Protein AF-A0A2H6B996-F1 (afdb_monomer)

Sequence (137 aa):
MLSRFDARDPLASLRSVVVDVIATTAFSALNFLFCDGERLYAYRLGIFELYWLARDGQLLLASEPLTEESWHPVQQDVLLIADAEDPSELHAERLVGDIWRDRARIERLELNPALSGEARGAAAAERARALATRSSQ

Foldseek 3Di:
DCPQQDPVCNLVSVLVVLLVCQVPHAEQWDWDWDDPPFKIKTATAHDFWKWWDDDALDIDIDSDDPDPDDIDIDDHQKIWMATNVGRNDIDIDGRHDPVSSVSGNNDPPDDDPPDDDPRRVVVVVVVVVVVVVVVVD

Mean predicted aligned error: 6.73 Å

Solvent-accessible surface area (backbone atoms only — not comparable to full-atom values): 8082 Å² total; per-residue (Å²): 139,66,92,72,64,40,88,92,44,51,65,62,33,51,32,52,52,52,51,53,45,36,76,74,45,74,39,34,53,57,65,52,76,52,68,84,87,58,39,43,35,41,35,31,34,57,76,62,64,39,28,37,40,71,45,95,84,34,63,46,76,36,68,57,79,89,61,96,64,86,60,43,72,60,51,79,47,29,33,36,40,24,38,70,92,46,28,58,58,67,44,74,45,69,57,66,52,67,78,48,61,75,59,40,46,66,41,92,74,74,83,63,91,86,56,54,72,68,62,38,52,53,54,51,54,52,51,52,52,56,49,54,60,63,74,75,112

Structure (mmCIF, N/CA/C/O backbone):
data_AF-A0A2H6B996-F1
#
_entry.id   AF-A0A2H6B996-F1
#
loop_
_atom_site.group_PDB
_atom_site.id
_atom_site.type_symbol
_atom_site.label_atom_id
_atom_site.label_alt_id
_atom_site.label_comp_id
_atom_site.label_asym_id
_atom_site.label_entity_id
_atom_site.label_seq_id
_atom_site.pdbx_PDB_ins_code
_atom_site.Cartn_x
_atom_site.Cartn_y
_atom_site.Cartn_z
_atom_site.occupancy
_atom_site.B_iso_or_equiv
_atom_site.auth_seq_id
_atom_site.auth_comp_id
_atom_site.auth_asym_id
_atom_site.auth_atom_id
_atom_site.pdbx_PDB_model_num
ATOM 1 N N . MET A 1 1 ? -5.651 5.552 -16.130 1.00 50.53 1 MET A N 1
ATOM 2 C CA . MET A 1 1 ? -4.806 4.515 -15.499 1.00 50.53 1 MET A CA 1
ATOM 3 C C . MET A 1 1 ? -5.601 3.500 -14.656 1.00 50.53 1 MET A C 1
ATOM 5 O O . MET A 1 1 ? -4.986 2.602 -14.114 1.00 50.53 1 MET A O 1
ATOM 9 N N . LEU A 1 2 ? -6.946 3.552 -14.618 1.00 55.03 2 LEU A N 1
ATOM 10 C CA . LEU A 1 2 ? -7.814 2.512 -14.018 1.00 55.03 2 LEU A CA 1
ATOM 11 C C . LEU A 1 2 ? -8.599 1.692 -15.061 1.00 55.03 2 LEU A C 1
ATOM 13 O O . LEU A 1 2 ? -9.465 0.902 -14.715 1.00 55.03 2 LEU A O 1
ATOM 17 N N . SER A 1 3 ? -8.308 1.851 -16.355 1.00 61.91 3 SER A N 1
ATOM 18 C CA . SER A 1 3 ? -9.079 1.226 -17.443 1.00 61.91 3 SER A CA 1
ATOM 19 C C . SER A 1 3 ? -8.975 -0.304 -17.508 1.00 61.91 3 SER A C 1
ATOM 21 O O . SER A 1 3 ? -9.647 -0.914 -18.333 1.00 61.91 3 SER A O 1
ATOM 23 N N . ARG A 1 4 ? -8.125 -0.916 -16.675 1.00 68.69 4 ARG A N 1
ATOM 24 C CA . ARG A 1 4 ? -7.931 -2.369 -16.562 1.00 68.69 4 ARG A CA 1
ATOM 25 C C . ARG A 1 4 ? -8.252 -2.917 -15.166 1.00 68.69 4 ARG A C 1
ATOM 27 O O . ARG A 1 4 ? -7.912 -4.058 -14.888 1.00 68.69 4 ARG A O 1
ATOM 34 N N . PHE A 1 5 ? -8.843 -2.110 -14.285 1.00 79.06 5 PHE A N 1
ATOM 35 C CA . PHE A 1 5 ? -9.233 -2.570 -12.956 1.00 79.06 5 PHE A CA 1
ATOM 36 C C . PHE A 1 5 ? -10.519 -3.400 -13.053 1.00 79.06 5 PHE A C 1
ATOM 38 O O . PHE A 1 5 ? -11.554 -2.878 -13.468 1.00 79.06 5 PHE A O 1
ATOM 45 N N . ASP A 1 6 ? -10.450 -4.682 -12.695 1.00 84.94 6 ASP A N 1
ATOM 46 C CA . ASP A 1 6 ? -11.625 -5.532 -12.505 1.00 84.94 6 ASP A CA 1
ATOM 47 C C . ASP A 1 6 ? -11.991 -5.538 -11.019 1.00 84.94 6 ASP A C 1
ATOM 49 O O . ASP A 1 6 ? -11.275 -6.108 -10.200 1.00 84.94 6 ASP A O 1
ATOM 53 N N . ALA A 1 7 ? -13.125 -4.926 -10.674 1.00 81.62 7 ALA A N 1
ATOM 54 C CA . ALA A 1 7 ? -13.625 -4.894 -9.299 1.00 81.62 7 ALA A CA 1
ATOM 55 C C . ALA A 1 7 ? -13.945 -6.295 -8.742 1.00 81.62 7 ALA A C 1
ATOM 57 O O . ALA A 1 7 ? -14.017 -6.471 -7.532 1.00 81.62 7 ALA A O 1
ATOM 58 N N . ARG A 1 8 ? -14.116 -7.306 -9.606 1.00 86.12 8 ARG A N 1
ATOM 59 C CA . ARG A 1 8 ? -14.334 -8.701 -9.188 1.00 86.12 8 ARG A CA 1
ATOM 60 C C . ARG A 1 8 ? -13.031 -9.422 -8.843 1.00 86.12 8 ARG A C 1
ATOM 62 O O . ARG A 1 8 ? -13.081 -10.465 -8.201 1.00 86.12 8 ARG A O 1
ATOM 69 N N . ASP A 1 9 ? -11.890 -8.889 -9.281 1.00 89.88 9 ASP A N 1
ATOM 70 C CA . ASP A 1 9 ? -10.554 -9.385 -8.941 1.00 89.88 9 ASP A CA 1
ATOM 71 C C . ASP A 1 9 ? -9.564 -8.209 -8.784 1.00 89.88 9 ASP A C 1
ATOM 73 O O . ASP A 1 9 ? -8.687 -7.963 -9.633 1.00 89.88 9 ASP A O 1
ATOM 77 N N . PRO A 1 10 ? -9.722 -7.428 -7.699 1.00 89.19 10 PRO A N 1
ATOM 78 C CA . PRO A 1 10 ? -8.896 -6.252 -7.460 1.00 89.19 10 PRO A CA 1
ATOM 79 C C . PRO A 1 10 ? -7.429 -6.638 -7.243 1.00 89.19 10 PRO A C 1
ATOM 81 O O . PRO A 1 10 ? -6.534 -5.933 -7.710 1.00 89.19 10 PRO A O 1
ATOM 84 N N . LEU A 1 11 ? -7.161 -7.786 -6.612 1.00 91.56 11 LEU A N 1
ATOM 85 C CA . LEU A 1 11 ? -5.809 -8.281 -6.346 1.00 91.56 11 LEU A CA 1
ATOM 86 C C . LEU A 1 11 ? -5.057 -8.580 -7.642 1.00 91.56 11 LEU A C 1
ATOM 88 O O . LEU A 1 11 ? -3.921 -8.129 -7.801 1.00 91.56 11 LEU A O 1
ATOM 92 N N . ALA A 1 12 ? -5.658 -9.320 -8.582 1.00 92.75 12 ALA A N 1
ATOM 93 C CA . ALA A 1 12 ? -5.001 -9.607 -9.855 1.00 92.75 12 ALA A CA 1
ATOM 94 C C . ALA A 1 12 ? -4.769 -8.329 -10.668 1.00 92.75 12 ALA A C 1
ATOM 96 O O . ALA A 1 12 ? -3.697 -8.158 -11.257 1.00 92.75 12 ALA A O 1
ATOM 97 N N . SER A 1 13 ? -5.735 -7.407 -10.643 1.00 92.62 13 SER A N 1
ATOM 98 C CA . SER A 1 13 ? -5.630 -6.106 -11.307 1.00 92.62 13 SER A CA 1
ATOM 99 C C . SER A 1 13 ? -4.462 -5.283 -10.755 1.00 92.62 13 SER A C 1
ATOM 101 O O . SER A 1 13 ? -3.605 -4.826 -11.516 1.00 92.62 13 SER A O 1
ATOM 103 N N . LEU A 1 14 ? -4.382 -5.140 -9.428 1.00 93.19 14 LEU A N 1
ATOM 104 C CA . LEU A 1 14 ? -3.289 -4.442 -8.752 1.00 93.19 14 LEU A CA 1
ATOM 105 C C . LEU A 1 14 ? -1.944 -5.116 -9.020 1.00 93.19 14 LEU A C 1
ATOM 107 O O . LEU A 1 14 ? -0.985 -4.443 -9.397 1.00 93.19 14 LEU A O 1
ATOM 111 N N . ARG A 1 15 ? -1.876 -6.444 -8.880 1.00 95.75 15 ARG A N 1
ATOM 112 C CA . ARG A 1 15 ? -0.661 -7.226 -9.131 1.00 95.75 15 ARG A CA 1
ATOM 113 C C . ARG A 1 15 ? -0.138 -6.988 -10.541 1.00 95.75 15 ARG A C 1
ATOM 115 O O . ARG A 1 15 ? 1.049 -6.717 -10.697 1.00 95.75 15 ARG A O 1
ATOM 122 N N . SER A 1 16 ? -1.006 -7.047 -11.551 1.00 94.75 16 SER A N 1
ATOM 123 C CA . SER A 1 16 ? -0.618 -6.809 -12.944 1.00 94.75 16 SER A CA 1
ATOM 124 C C . SER A 1 16 ? -0.015 -5.418 -13.131 1.00 94.75 16 SER A C 1
ATOM 126 O O . SER A 1 16 ? 1.040 -5.291 -13.744 1.00 94.75 16 SER A O 1
ATOM 128 N N . VAL A 1 17 ? -0.650 -4.379 -12.582 1.00 93.69 17 VAL A N 1
ATOM 129 C CA . VAL A 1 17 ? -0.164 -2.997 -12.719 1.00 93.69 17 VAL A CA 1
ATOM 130 C C . VAL A 1 17 ? 1.169 -2.801 -11.998 1.00 93.69 17 VAL A C 1
ATOM 132 O O . VAL A 1 17 ? 2.077 -2.181 -12.549 1.00 93.69 17 VAL A O 1
ATOM 135 N N . VAL A 1 18 ? 1.322 -3.340 -10.787 1.00 95.38 18 VAL A N 1
ATOM 136 C CA . VAL A 1 18 ? 2.575 -3.229 -10.026 1.00 95.38 18 VAL A CA 1
ATOM 137 C C . VAL A 1 18 ? 3.712 -3.967 -10.733 1.00 95.38 18 VAL A C 1
ATOM 139 O O . VAL A 1 18 ? 4.812 -3.426 -10.842 1.00 95.38 18 VAL A O 1
ATOM 142 N N . VAL A 1 19 ? 3.449 -5.159 -11.274 1.00 97.06 19 VAL A N 1
ATOM 143 C CA . VAL A 1 19 ? 4.418 -5.908 -12.087 1.00 97.06 19 VAL A CA 1
ATOM 144 C C . VAL A 1 19 ? 4.843 -5.110 -13.324 1.00 97.06 19 VAL A C 1
ATOM 146 O O . VAL A 1 19 ? 6.041 -5.007 -13.590 1.00 97.06 19 VAL A O 1
ATOM 149 N N . ASP A 1 20 ? 3.900 -4.492 -14.039 1.00 95.56 20 ASP A N 1
ATOM 150 C CA . ASP A 1 20 ? 4.204 -3.653 -15.204 1.00 95.56 20 ASP A CA 1
ATOM 151 C C . ASP A 1 20 ? 5.082 -2.448 -14.823 1.00 95.56 20 ASP A C 1
ATOM 153 O O . ASP A 1 20 ? 6.051 -2.130 -15.520 1.00 95.56 20 ASP A O 1
ATOM 157 N N . VAL A 1 21 ? 4.799 -1.794 -13.690 1.00 94.81 21 VAL A N 1
ATOM 158 C CA . VAL A 1 21 ? 5.624 -0.685 -13.179 1.00 94.81 21 VAL A CA 1
ATOM 159 C C . VAL A 1 21 ? 7.039 -1.166 -12.845 1.00 94.81 21 VAL A C 1
ATOM 161 O O . VAL A 1 21 ? 8.006 -0.550 -13.298 1.00 94.81 21 VAL A O 1
ATOM 164 N N . ILE A 1 22 ? 7.171 -2.286 -12.125 1.00 96.62 22 ILE A N 1
ATOM 165 C CA . ILE A 1 22 ? 8.463 -2.905 -11.781 1.00 96.62 22 ILE A CA 1
ATOM 166 C C . ILE A 1 22 ? 9.276 -3.229 -13.037 1.00 96.62 22 ILE A C 1
ATOM 168 O O . ILE A 1 22 ? 10.470 -2.931 -13.100 1.00 96.62 22 ILE A O 1
ATOM 172 N N . ALA A 1 23 ? 8.639 -3.822 -14.047 1.00 96.00 23 ALA A N 1
ATOM 173 C CA . ALA A 1 23 ? 9.307 -4.250 -15.270 1.00 96.00 23 ALA A CA 1
ATOM 174 C C . ALA A 1 23 ? 9.814 -3.073 -16.119 1.00 96.00 23 ALA A C 1
ATOM 176 O O . ALA A 1 23 ? 10.816 -3.200 -16.824 1.00 96.00 23 ALA A O 1
ATOM 177 N N . THR A 1 24 ? 9.131 -1.930 -16.070 1.00 94.62 24 THR A N 1
ATOM 178 C CA . THR A 1 24 ? 9.359 -0.829 -17.016 1.00 94.62 24 THR A CA 1
ATOM 179 C C . THR A 1 24 ? 10.118 0.346 -16.418 1.00 94.62 24 THR A C 1
ATOM 181 O O . THR A 1 24 ? 10.877 1.007 -17.129 1.00 94.62 24 THR A O 1
ATOM 184 N N . THR A 1 25 ? 9.996 0.595 -15.113 1.00 91.12 25 THR A N 1
ATOM 185 C CA . THR A 1 25 ? 10.345 1.896 -14.525 1.00 91.12 25 THR A CA 1
ATOM 186 C C . THR A 1 25 ? 11.206 1.739 -13.269 1.00 91.12 25 THR A C 1
ATOM 188 O O . THR A 1 25 ? 11.011 0.817 -12.486 1.00 91.12 25 THR A O 1
ATOM 191 N N . ALA A 1 26 ? 12.207 2.605 -13.093 1.00 92.62 26 ALA A N 1
ATOM 192 C CA . ALA A 1 26 ? 12.900 2.759 -11.811 1.00 92.62 26 ALA A CA 1
ATOM 193 C C . ALA A 1 26 ? 12.133 3.762 -10.941 1.00 92.62 26 ALA A C 1
ATOM 195 O O . ALA A 1 26 ? 11.615 4.756 -11.457 1.00 92.62 26 ALA A O 1
ATOM 196 N N . PHE A 1 27 ? 12.052 3.522 -9.636 1.00 91.75 27 PHE A N 1
ATOM 197 C CA . PHE A 1 27 ? 11.275 4.355 -8.714 1.00 91.75 27 PHE A CA 1
ATOM 198 C C . PHE A 1 27 ? 11.920 4.414 -7.330 1.00 91.75 27 PHE A C 1
ATOM 200 O O . PHE A 1 27 ? 12.657 3.518 -6.945 1.00 91.75 27 PHE A O 1
ATOM 207 N N . SER A 1 28 ? 11.634 5.460 -6.553 1.00 91.25 28 SER A N 1
ATOM 208 C CA . SER A 1 28 ? 12.061 5.528 -5.147 1.00 91.25 28 SER A CA 1
ATOM 209 C C . SER A 1 28 ? 11.144 4.740 -4.228 1.00 91.25 28 SER A C 1
ATOM 211 O O . SER A 1 28 ? 11.614 4.043 -3.331 1.00 91.25 28 SER A O 1
ATOM 213 N N . ALA A 1 29 ? 9.841 4.828 -4.468 1.00 92.56 29 ALA A N 1
ATOM 214 C CA . ALA A 1 29 ? 8.838 3.987 -3.848 1.00 92.56 29 ALA A CA 1
ATOM 215 C C . ALA A 1 29 ? 7.603 3.891 -4.746 1.00 92.56 29 ALA A C 1
ATOM 217 O O . ALA A 1 29 ? 7.349 4.762 -5.579 1.00 92.56 29 ALA A O 1
ATOM 218 N N . LEU A 1 30 ? 6.832 2.840 -4.520 1.00 94.44 30 LEU A N 1
ATOM 219 C CA . LEU A 1 30 ? 5.512 2.596 -5.054 1.00 94.44 30 LEU A CA 1
ATOM 220 C C . LEU A 1 30 ? 4.600 2.286 -3.865 1.00 94.44 30 LEU A C 1
ATOM 222 O O . LEU A 1 30 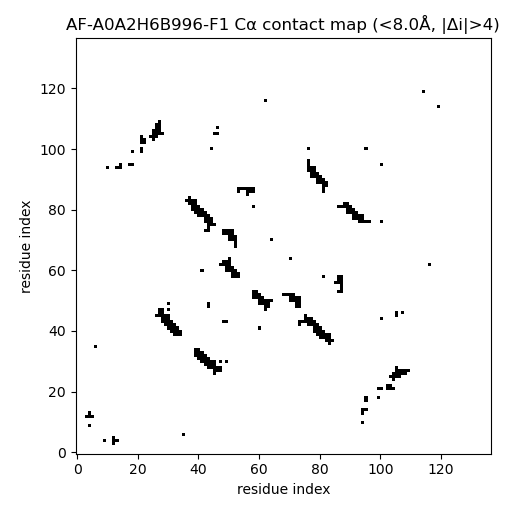? 4.330 1.130 -3.548 1.00 94.44 30 LEU A O 1
ATOM 226 N N . ASN A 1 31 ? 4.169 3.354 -3.196 1.00 94.25 31 ASN A N 1
ATOM 227 C CA . ASN A 1 31 ? 3.179 3.289 -2.131 1.00 94.25 31 ASN A CA 1
ATOM 228 C C . ASN A 1 31 ? 1.869 3.849 -2.680 1.00 94.25 31 ASN A C 1
ATOM 230 O O . ASN A 1 31 ? 1.867 4.918 -3.295 1.00 94.25 31 ASN A O 1
ATOM 234 N N . PHE A 1 32 ? 0.762 3.149 -2.465 1.00 93.06 32 PHE A N 1
ATOM 235 C CA . PHE A 1 32 ? -0.554 3.640 -2.856 1.00 93.06 32 PHE A CA 1
ATOM 236 C C . PHE A 1 32 ? -1.595 3.290 -1.805 1.00 93.06 32 PHE A C 1
ATOM 238 O O . PHE A 1 32 ? -1.491 2.267 -1.130 1.00 93.06 32 PHE A O 1
ATOM 245 N N . LEU A 1 33 ? -2.593 4.162 -1.698 1.00 93.12 33 LEU A N 1
ATOM 246 C CA . LEU A 1 33 ? -3.827 3.921 -0.973 1.00 93.12 33 LEU A CA 1
ATOM 247 C C . LEU A 1 33 ? -4.962 4.066 -1.980 1.00 93.12 33 LEU A C 1
ATOM 249 O O . LEU A 1 33 ? -4.993 5.039 -2.739 1.00 93.12 33 LEU A O 1
ATOM 253 N N . PHE A 1 34 ? -5.875 3.107 -2.005 1.00 87.62 34 PHE A N 1
ATOM 254 C CA . PHE A 1 34 ? -7.066 3.190 -2.838 1.00 87.62 34 PHE A CA 1
ATOM 255 C C . PHE A 1 34 ? -8.247 2.558 -2.104 1.00 87.62 34 PHE A C 1
ATOM 257 O O . PHE A 1 34 ? -8.065 1.635 -1.318 1.00 87.62 34 PHE A O 1
ATOM 264 N N . CYS A 1 35 ? -9.448 3.073 -2.344 1.00 89.06 35 CYS A N 1
ATOM 265 C CA . CYS A 1 35 ? -10.690 2.523 -1.819 1.00 89.06 35 CYS A CA 1
ATOM 266 C C . CYS A 1 35 ? -11.650 2.291 -2.990 1.00 89.06 35 CYS A C 1
ATOM 268 O O . CYS A 1 35 ? -11.768 3.167 -3.853 1.00 89.06 35 CYS A O 1
ATOM 270 N N . ASP A 1 36 ? -12.295 1.125 -3.044 1.00 87.25 36 ASP A N 1
ATOM 271 C CA . ASP A 1 36 ? -13.334 0.803 -4.041 1.00 87.25 36 ASP A CA 1
ATOM 272 C C . ASP A 1 36 ? -14.757 1.143 -3.561 1.00 87.25 36 ASP A C 1
ATOM 274 O O . ASP A 1 36 ? -15.709 1.016 -4.328 1.00 87.25 36 ASP A O 1
ATOM 278 N N . GLY A 1 37 ? -14.894 1.634 -2.327 1.00 86.94 37 GLY A N 1
ATOM 279 C CA . GLY A 1 37 ? -16.171 1.925 -1.672 1.00 86.94 37 GLY A CA 1
ATOM 280 C C . GLY A 1 37 ? -16.605 0.853 -0.672 1.00 86.94 37 GLY A C 1
ATOM 281 O O . GLY A 1 37 ? -17.436 1.153 0.179 1.00 86.94 37 GLY A O 1
ATOM 282 N N . GLU A 1 38 ? -16.010 -0.340 -0.724 1.00 88.69 38 GLU A N 1
ATOM 283 C CA . GLU A 1 38 ? -16.251 -1.440 0.222 1.00 88.69 38 GLU A CA 1
ATOM 284 C C . GLU A 1 38 ? -14.994 -1.755 1.040 1.00 88.69 38 GLU A C 1
ATOM 286 O O . GLU A 1 38 ? -15.072 -2.087 2.220 1.00 88.69 38 GLU A O 1
ATOM 291 N N . ARG A 1 39 ? -13.815 -1.621 0.428 1.00 91.94 39 ARG A N 1
ATOM 292 C CA . ARG A 1 39 ? -12.527 -1.966 1.021 1.00 91.94 39 ARG A CA 1
ATOM 293 C C . ARG A 1 39 ? -11.496 -0.878 0.808 1.00 91.94 39 ARG A C 1
ATOM 295 O O . ARG A 1 39 ? -11.421 -0.249 -0.250 1.00 91.94 39 ARG A O 1
ATOM 302 N N . LEU A 1 40 ? -10.644 -0.710 1.813 1.00 93.31 40 LEU A N 1
ATOM 303 C CA . LEU A 1 40 ? -9.438 0.099 1.739 1.00 93.31 40 LEU A CA 1
ATOM 304 C C . LEU A 1 40 ? -8.234 -0.801 1.466 1.00 93.31 40 LEU A C 1
ATOM 306 O O . LEU A 1 40 ? -8.014 -1.790 2.158 1.00 93.31 40 LEU A O 1
ATOM 310 N N . TYR A 1 41 ? -7.422 -0.412 0.492 1.00 94.50 41 TYR A N 1
ATOM 311 C CA . TYR A 1 41 ? -6.214 -1.114 0.091 1.00 94.50 41 TYR A CA 1
ATOM 312 C C . TYR A 1 41 ? -5.015 -0.199 0.276 1.00 94.50 41 TYR A C 1
ATOM 314 O O . TYR A 1 41 ? -5.031 0.948 -0.183 1.00 94.50 41 TYR A O 1
ATOM 322 N N . ALA A 1 42 ? -3.957 -0.708 0.897 1.00 96.75 42 ALA A N 1
ATOM 323 C CA . ALA A 1 42 ? -2.730 0.046 1.100 1.00 96.75 42 ALA A CA 1
ATOM 324 C C . ALA A 1 42 ? -1.505 -0.823 0.829 1.00 96.75 42 ALA A C 1
ATOM 326 O O . ALA A 1 42 ? -1.323 -1.866 1.448 1.00 96.75 42 ALA A O 1
ATOM 327 N N . TYR A 1 43 ? -0.659 -0.397 -0.104 1.00 97.69 43 TYR A N 1
ATOM 328 C CA . TYR A 1 43 ? 0.522 -1.151 -0.516 1.00 97.69 43 TYR A CA 1
ATOM 329 C C . TYR A 1 43 ? 1.795 -0.369 -0.252 1.00 97.69 43 TYR A C 1
ATOM 331 O O . TYR A 1 43 ? 1.827 0.854 -0.430 1.00 97.69 43 TYR A O 1
ATOM 339 N N . ARG A 1 44 ? 2.860 -1.093 0.103 1.00 97.56 44 ARG A N 1
ATOM 340 C CA . ARG A 1 44 ? 4.204 -0.535 0.231 1.00 97.56 44 ARG A CA 1
ATOM 341 C C . ARG A 1 44 ? 5.234 -1.330 -0.565 1.00 97.56 44 ARG A C 1
ATOM 343 O O . ARG A 1 44 ? 5.408 -2.532 -0.362 1.00 97.56 44 ARG A O 1
ATOM 350 N N . LEU A 1 45 ? 6.020 -0.611 -1.366 1.00 97.56 45 LEU A N 1
ATOM 351 C CA . LEU A 1 45 ? 7.260 -1.109 -1.957 1.00 97.56 45 LEU A CA 1
ATOM 352 C C . LEU A 1 45 ? 8.258 0.039 -2.157 1.00 97.56 45 LEU A C 1
ATOM 354 O O . LEU A 1 45 ? 7.974 0.992 -2.871 1.00 97.56 45 LEU A O 1
ATOM 358 N N . GLY A 1 46 ? 9.454 -0.058 -1.584 1.00 95.19 46 GLY A N 1
ATOM 359 C CA . GLY A 1 46 ? 10.540 0.909 -1.772 1.00 95.19 46 GLY A CA 1
ATOM 360 C C . GLY A 1 46 ? 10.912 1.719 -0.531 1.00 95.19 46 GLY A C 1
ATOM 361 O O . GLY A 1 46 ? 10.662 1.312 0.601 1.00 95.19 46 GLY A O 1
ATOM 362 N N . ILE A 1 47 ? 11.594 2.845 -0.750 1.00 92.69 47 ILE A N 1
ATOM 363 C CA . ILE A 1 47 ? 12.361 3.569 0.279 1.00 92.69 47 ILE A CA 1
ATOM 364 C C . ILE A 1 47 ? 11.457 4.292 1.284 1.00 92.69 47 ILE A C 1
ATOM 366 O O . ILE A 1 47 ? 11.862 4.491 2.426 1.00 92.69 47 ILE A O 1
ATOM 370 N N . PHE A 1 48 ? 10.250 4.701 0.882 1.00 91.06 48 PHE A N 1
ATOM 371 C CA . PHE A 1 48 ? 9.341 5.407 1.783 1.00 91.06 48 PHE A CA 1
ATOM 372 C C . PHE A 1 48 ? 8.536 4.441 2.642 1.00 91.06 48 PHE A C 1
ATOM 374 O O . PHE A 1 48 ? 8.052 3.399 2.186 1.00 91.06 48 PHE A O 1
ATOM 381 N N . GLU A 1 49 ? 8.403 4.817 3.906 1.00 94.12 49 GLU A N 1
ATOM 382 C CA . GLU A 1 49 ? 7.620 4.083 4.882 1.00 94.12 49 GLU A CA 1
ATOM 383 C C . GLU A 1 49 ? 6.119 4.314 4.676 1.00 94.12 49 GLU A C 1
ATOM 385 O O . GLU A 1 49 ? 5.672 5.265 4.025 1.00 94.12 49 GLU A O 1
ATOM 390 N N . LEU A 1 50 ? 5.353 3.378 5.216 1.00 97.00 50 LEU A N 1
ATOM 391 C CA . LEU A 1 50 ? 3.909 3.432 5.347 1.00 97.00 50 LEU A CA 1
ATOM 392 C C . LEU A 1 50 ? 3.592 2.763 6.679 1.00 97.00 50 LEU A C 1
ATOM 394 O O . LEU A 1 50 ? 4.185 1.732 7.000 1.00 97.00 50 LEU A O 1
ATOM 398 N N . TYR A 1 51 ? 2.683 3.346 7.442 1.00 97.00 51 TYR A N 1
ATOM 399 C CA . TYR A 1 51 ? 2.314 2.894 8.772 1.00 97.00 51 TYR A CA 1
ATOM 400 C C . TYR A 1 51 ? 0.809 2.724 8.869 1.00 97.00 51 TYR A C 1
ATOM 402 O O . TYR A 1 51 ? 0.058 3.440 8.203 1.00 97.00 51 TYR A O 1
ATOM 410 N N . TRP A 1 52 ? 0.385 1.813 9.736 1.00 96.25 52 TRP A N 1
ATOM 411 C CA . TRP A 1 52 ? -1.012 1.626 10.087 1.00 96.25 52 TRP A CA 1
ATOM 412 C C . TRP A 1 52 ? -1.216 1.583 11.603 1.00 96.25 52 TRP A C 1
ATOM 414 O O . TRP A 1 52 ? -0.312 1.222 12.358 1.00 96.25 52 TRP A O 1
ATOM 424 N N . LEU A 1 53 ? -2.411 1.965 12.036 1.00 95.19 53 LEU A N 1
ATOM 425 C CA . LEU A 1 53 ? -2.872 1.908 13.419 1.00 95.19 53 LEU A CA 1
ATOM 426 C C . LEU A 1 53 ? -4.363 1.558 13.405 1.00 95.19 53 LEU A C 1
ATOM 428 O O . LEU A 1 53 ? -5.154 2.282 12.800 1.00 95.19 53 LEU A O 1
ATOM 432 N N . ALA A 1 54 ? -4.739 0.465 14.066 1.00 92.19 54 ALA A N 1
ATOM 433 C CA . ALA A 1 54 ? -6.137 0.099 14.268 1.00 92.19 54 ALA A CA 1
ATOM 434 C C . ALA A 1 54 ? -6.628 0.564 15.645 1.00 92.19 54 ALA A C 1
ATOM 436 O O . ALA A 1 54 ? -5.906 0.484 16.640 1.00 92.19 54 ALA A O 1
ATOM 437 N N . ARG A 1 55 ? -7.874 1.031 15.687 1.00 89.50 55 ARG A N 1
ATOM 438 C CA . ARG A 1 55 ? -8.658 1.310 16.895 1.00 89.50 55 ARG A CA 1
ATOM 439 C C . ARG A 1 55 ? -10.038 0.677 16.730 1.00 89.50 55 ARG A C 1
ATOM 441 O O . ARG A 1 55 ? -10.412 0.292 15.622 1.00 89.50 55 ARG A O 1
ATOM 448 N N . ASP A 1 56 ? -10.823 0.650 17.800 1.00 86.19 56 ASP A N 1
ATOM 449 C CA . ASP A 1 56 ? -12.222 0.224 17.724 1.00 86.19 56 ASP A CA 1
ATOM 450 C C . ASP A 1 56 ? -12.975 1.044 16.661 1.00 86.19 56 ASP A C 1
ATOM 452 O O . ASP A 1 56 ? -13.149 2.260 16.788 1.00 86.19 56 ASP A O 1
ATOM 456 N N . GLY A 1 57 ? -13.378 0.370 15.581 1.00 85.88 57 GLY A N 1
ATOM 457 C CA . GLY A 1 57 ? -14.103 0.963 14.457 1.00 85.88 57 GLY A CA 1
ATOM 458 C C . GLY A 1 57 ? -13.299 1.929 13.578 1.00 85.88 57 GLY A C 1
ATOM 459 O O . GLY A 1 57 ? -13.904 2.668 12.803 1.00 85.88 57 GLY A O 1
ATOM 460 N N . GLN A 1 58 ? -11.963 1.976 13.681 1.00 90.75 58 GLN A N 1
ATOM 461 C CA . GLN A 1 58 ? -11.133 2.856 12.849 1.00 90.75 58 GLN A CA 1
ATOM 462 C C . GLN A 1 58 ? -9.838 2.179 12.398 1.00 90.75 58 GLN A C 1
ATOM 464 O O . GLN A 1 58 ? -9.130 1.571 13.196 1.00 90.75 58 GLN A O 1
ATOM 469 N N . LEU A 1 59 ? -9.468 2.412 11.140 1.00 92.50 59 LEU A N 1
ATOM 470 C CA . LEU A 1 59 ? -8.132 2.142 10.622 1.00 92.50 59 LEU A CA 1
ATOM 471 C C . LEU A 1 59 ? -7.507 3.446 10.140 1.00 92.50 59 LEU A C 1
ATOM 473 O O . LEU A 1 59 ? -8.079 4.161 9.317 1.00 92.50 59 LEU A O 1
ATOM 477 N N . LEU A 1 60 ? -6.314 3.742 10.640 1.00 93.62 60 LEU A N 1
ATOM 478 C CA . LEU A 1 60 ? -5.503 4.861 10.190 1.00 93.62 60 LEU A CA 1
ATOM 479 C C . LEU A 1 60 ? -4.325 4.332 9.380 1.00 93.62 60 LEU A C 1
ATOM 481 O O . LEU A 1 60 ? -3.645 3.401 9.802 1.00 93.62 60 LEU A O 1
ATOM 485 N N . LEU A 1 61 ? -4.076 4.955 8.230 1.00 94.12 61 LEU A N 1
ATOM 486 C CA . LEU A 1 61 ? -2.938 4.688 7.356 1.00 94.12 61 LEU A CA 1
ATOM 487 C C . LEU A 1 61 ? -2.251 6.010 7.034 1.00 94.12 61 LEU A C 1
ATOM 489 O O . LEU A 1 61 ? -2.904 6.967 6.618 1.00 94.12 61 LEU A O 1
ATOM 493 N N . ALA A 1 62 ? -0.938 6.069 7.226 1.00 94.25 62 ALA A N 1
ATOM 494 C CA . ALA A 1 62 ? -0.176 7.296 7.035 1.00 94.25 62 ALA A CA 1
ATOM 495 C C . ALA A 1 62 ? 1.270 7.005 6.628 1.00 94.25 62 ALA A C 1
ATOM 497 O O . ALA A 1 62 ? 1.829 5.958 6.945 1.00 94.25 62 ALA A O 1
ATOM 498 N N . SER A 1 63 ? 1.901 7.951 5.933 1.00 92.50 63 SER A N 1
ATOM 499 C CA . SER A 1 63 ? 3.324 7.862 5.578 1.00 92.50 63 SER A CA 1
ATOM 500 C C . SER A 1 63 ? 4.261 7.979 6.785 1.00 92.50 63 SER A C 1
ATOM 502 O O . SER A 1 63 ? 5.428 7.615 6.689 1.00 92.50 63 SER A O 1
ATOM 504 N N . GLU A 1 64 ? 3.759 8.493 7.907 1.00 92.88 64 GLU A N 1
ATOM 505 C CA . GLU A 1 64 ? 4.465 8.633 9.179 1.00 92.88 64 GLU A CA 1
ATOM 506 C C . GLU A 1 64 ? 3.468 8.509 10.346 1.00 92.88 64 GLU A C 1
ATOM 508 O O . GLU A 1 64 ? 2.284 8.798 10.149 1.00 92.88 64 GLU A O 1
ATOM 513 N N . PRO A 1 65 ? 3.901 8.082 11.546 1.00 95.38 65 PRO A N 1
ATOM 514 C CA . PRO A 1 65 ? 3.055 8.094 12.737 1.00 95.38 65 PRO A CA 1
ATOM 515 C C . PRO A 1 65 ? 2.530 9.505 13.033 1.00 95.38 65 PRO A C 1
ATOM 517 O O . PRO A 1 65 ? 3.310 10.449 13.134 1.00 95.38 65 PRO A O 1
ATOM 520 N N . LEU A 1 66 ? 1.209 9.652 13.177 1.00 93.56 66 LEU A N 1
ATOM 521 C CA . LEU A 1 66 ? 0.560 10.956 13.406 1.00 93.56 66 LEU A CA 1
ATOM 522 C C . LEU A 1 66 ? 0.228 11.224 14.880 1.00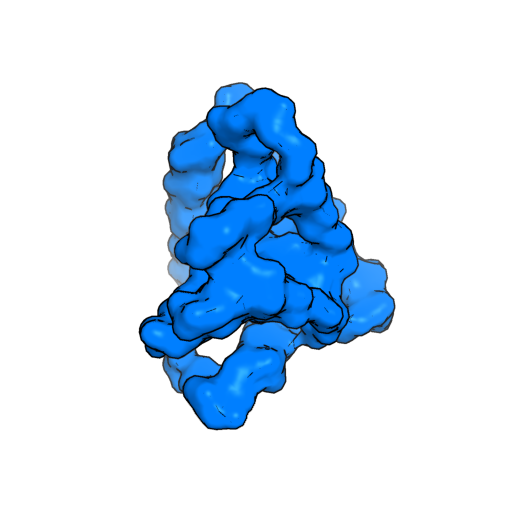 93.56 66 LEU A C 1
ATOM 524 O O . LEU A 1 66 ? -0.212 12.317 15.233 1.00 93.56 66 LEU A O 1
ATOM 528 N N . THR A 1 67 ? 0.382 10.212 15.730 1.00 94.69 67 THR A N 1
ATOM 529 C CA . THR A 1 67 ? 0.063 10.249 17.160 1.00 94.69 67 THR A CA 1
ATOM 530 C C . THR A 1 67 ? 1.131 9.494 17.950 1.00 94.69 67 THR A C 1
ATOM 532 O O . THR A 1 67 ? 1.920 8.748 17.375 1.00 94.69 67 THR A O 1
ATOM 535 N N . GLU A 1 68 ? 1.118 9.646 19.275 1.00 95.12 68 GLU A N 1
ATOM 536 C CA . GLU A 1 68 ? 2.008 8.928 20.206 1.00 95.12 68 GLU A CA 1
ATOM 537 C C . GLU A 1 68 ? 1.625 7.444 20.405 1.00 95.12 68 GLU A C 1
ATOM 539 O O . GLU A 1 68 ? 2.240 6.731 21.197 1.00 95.12 6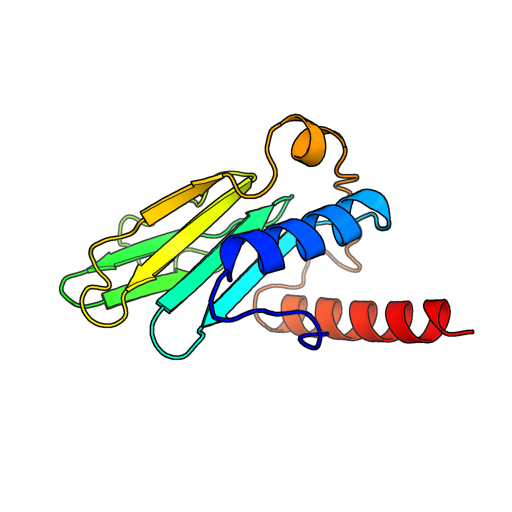8 GLU A O 1
ATOM 544 N N . GLU A 1 69 ? 0.573 6.965 19.734 1.00 96.19 69 GLU A N 1
ATOM 545 C CA . GLU A 1 69 ? 0.166 5.559 19.793 1.00 96.19 69 GLU A CA 1
ATOM 546 C C . GLU A 1 69 ? 1.173 4.646 19.077 1.00 96.19 69 GLU A C 1
ATOM 548 O O . GLU A 1 69 ? 2.049 5.083 18.333 1.00 96.19 69 GLU A O 1
ATOM 553 N N . SER A 1 70 ? 1.049 3.33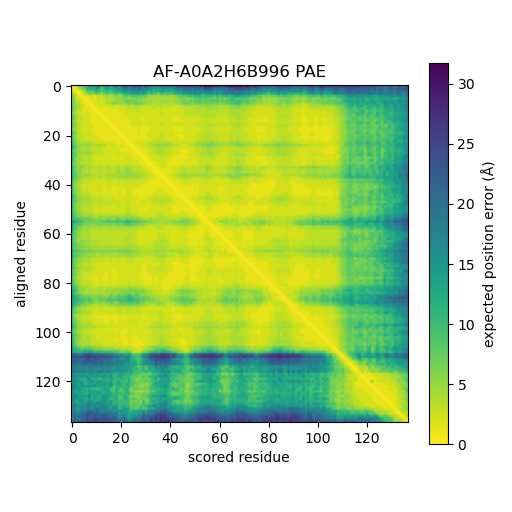6 19.291 1.00 94.38 70 SER A N 1
ATOM 554 C CA . SER A 1 70 ? 1.917 2.356 18.636 1.00 94.38 70 SER A CA 1
ATOM 555 C C . SER A 1 70 ? 1.479 2.113 17.192 1.00 94.38 70 SER A C 1
ATOM 557 O O . SER A 1 70 ? 0.614 1.287 16.928 1.00 94.38 70 SER A O 1
ATOM 559 N N . TRP A 1 71 ? 2.095 2.831 16.256 1.00 97.56 71 TRP A N 1
ATOM 560 C CA . TRP A 1 71 ? 1.925 2.601 14.823 1.00 97.56 71 TRP A CA 1
ATOM 561 C C . TRP A 1 71 ? 2.774 1.418 14.343 1.00 97.56 71 TRP A C 1
ATOM 563 O O . TRP A 1 71 ? 3.932 1.254 14.733 1.00 97.56 71 TRP A O 1
ATOM 573 N N . HIS A 1 72 ? 2.220 0.618 13.438 1.00 96.56 72 HIS A N 1
ATOM 574 C CA . HIS A 1 72 ? 2.882 -0.542 12.857 1.00 96.56 72 HIS A CA 1
ATOM 575 C C . HIS A 1 72 ? 3.399 -0.216 11.450 1.00 96.56 72 HIS A C 1
ATOM 577 O O . HIS A 1 72 ? 2.615 0.215 10.602 1.00 96.56 72 HIS A O 1
ATOM 583 N N . PRO A 1 73 ? 4.692 -0.428 11.150 1.00 97.12 73 PRO A N 1
ATOM 584 C CA . PRO A 1 73 ? 5.191 -0.264 9.792 1.00 97.12 73 PRO A CA 1
ATOM 585 C C . PRO A 1 73 ? 4.624 -1.360 8.881 1.00 97.12 73 PRO A C 1
ATOM 587 O O . PRO A 1 73 ? 4.620 -2.544 9.226 1.00 97.12 73 PRO A O 1
ATOM 590 N N . VAL A 1 74 ? 4.186 -0.975 7.686 1.00 97.25 74 VAL A N 1
ATOM 591 C CA . VAL A 1 74 ? 3.833 -1.907 6.611 1.00 97.25 74 VAL A CA 1
ATOM 592 C C . VAL A 1 74 ? 5.122 -2.503 6.056 1.00 97.25 74 VAL A C 1
ATOM 594 O O . VAL A 1 74 ? 6.095 -1.786 5.824 1.00 97.25 74 VAL A O 1
ATOM 597 N N . GLN A 1 75 ? 5.165 -3.816 5.847 1.00 97.19 75 GLN A N 1
ATOM 598 C CA . GLN A 1 75 ? 6.357 -4.475 5.309 1.00 97.19 75 GLN A CA 1
ATOM 599 C C . GLN A 1 75 ? 6.488 -4.265 3.791 1.00 97.19 75 GLN A C 1
ATOM 601 O O . GLN A 1 75 ? 5.543 -3.877 3.108 1.00 97.19 75 GLN A O 1
ATOM 606 N N . GLN A 1 76 ? 7.685 -4.510 3.254 1.00 97.31 76 GLN A N 1
ATOM 607 C CA . GLN A 1 76 ? 7.931 -4.471 1.810 1.00 97.31 76 GLN A CA 1
ATOM 608 C C . GLN A 1 76 ? 7.090 -5.528 1.088 1.00 97.31 76 GLN A C 1
ATOM 610 O O . GLN A 1 76 ? 7.045 -6.674 1.531 1.00 97.31 76 GLN A O 1
ATOM 615 N N . ASP A 1 77 ? 6.505 -5.162 -0.054 1.00 97.69 77 ASP A N 1
ATOM 616 C CA . ASP A 1 77 ? 5.659 -6.044 -0.866 1.00 97.69 77 ASP A CA 1
ATOM 617 C C . ASP A 1 77 ? 4.396 -6.542 -0.134 1.00 97.69 77 ASP A C 1
ATOM 619 O O . ASP A 1 77 ? 3.836 -7.576 -0.489 1.00 97.69 77 ASP A O 1
ATOM 623 N N . VAL A 1 78 ? 3.912 -5.806 0.870 1.00 98.00 78 VAL A N 1
ATOM 624 C CA . VAL A 1 78 ? 2.647 -6.123 1.546 1.00 98.00 78 VAL A CA 1
ATOM 625 C C . VAL A 1 78 ? 1.534 -5.206 1.063 1.00 98.00 78 VAL A C 1
ATOM 627 O O . VAL A 1 78 ? 1.673 -3.981 1.077 1.00 98.00 78 VAL A O 1
ATOM 630 N N . LEU A 1 79 ? 0.432 -5.830 0.647 1.00 97.69 79 LEU A N 1
ATOM 631 C CA . LEU A 1 79 ? -0.870 -5.214 0.446 1.00 97.69 79 LEU A CA 1
ATOM 632 C C . LEU A 1 79 ? -1.709 -5.466 1.699 1.00 97.69 79 LEU A C 1
ATOM 634 O O . LEU A 1 79 ? -1.998 -6.610 2.048 1.00 97.69 79 LEU A O 1
ATOM 638 N N . LEU A 1 80 ? -2.086 -4.384 2.362 1.00 96.88 80 LEU A N 1
ATOM 639 C CA . LEU A 1 80 ? -3.100 -4.381 3.398 1.00 96.88 80 LEU A CA 1
ATOM 640 C C . LEU A 1 80 ? -4.476 -4.207 2.762 1.00 96.88 80 LEU A C 1
ATOM 642 O O . LEU A 1 80 ? -4.623 -3.387 1.852 1.00 96.88 80 LEU A O 1
ATOM 646 N N . ILE A 1 81 ? -5.460 -4.948 3.259 1.00 95.44 81 ILE A N 1
ATOM 647 C CA . ILE A 1 81 ? -6.857 -4.882 2.837 1.00 95.44 81 ILE A CA 1
ATOM 648 C C . ILE A 1 81 ? -7.711 -4.813 4.098 1.00 95.44 81 ILE A C 1
ATOM 650 O O . ILE A 1 81 ? -7.632 -5.701 4.943 1.00 95.44 81 ILE A O 1
ATOM 654 N N . ALA A 1 82 ? -8.509 -3.761 4.222 1.00 94.06 82 ALA A N 1
ATOM 655 C CA . ALA A 1 82 ? -9.444 -3.591 5.323 1.00 94.06 82 ALA A CA 1
ATOM 656 C C . ALA A 1 82 ? -10.864 -3.461 4.797 1.00 94.06 82 ALA A C 1
ATOM 658 O O . ALA A 1 82 ? -11.102 -2.752 3.814 1.00 94.06 82 ALA A O 1
ATOM 659 N N . ASP A 1 83 ? -11.785 -4.143 5.467 1.00 91.50 83 ASP A N 1
ATOM 660 C CA . ASP A 1 83 ? -13.212 -4.007 5.224 1.00 91.50 83 ASP A CA 1
ATOM 661 C C . ASP A 1 83 ? -13.719 -2.697 5.842 1.00 91.50 83 ASP A C 1
ATOM 663 O O . ASP A 1 83 ? -13.288 -2.299 6.925 1.00 91.50 83 ASP A O 1
ATOM 667 N N . ALA A 1 84 ? -14.603 -1.983 5.147 1.00 87.38 84 ALA A N 1
ATOM 668 C CA . ALA A 1 84 ? -15.202 -0.771 5.691 1.00 87.38 84 ALA A CA 1
ATOM 669 C C . ALA A 1 84 ? -16.172 -1.064 6.852 1.00 87.38 84 ALA A C 1
ATOM 671 O O . ALA A 1 84 ? -16.353 -0.197 7.710 1.00 87.38 84 ALA A O 1
ATOM 672 N N . GLU A 1 85 ? -16.788 -2.250 6.888 1.00 89.38 85 GLU A N 1
ATOM 673 C CA . GLU A 1 85 ? -17.709 -2.667 7.952 1.00 89.38 85 GLU A CA 1
ATOM 674 C C . GLU A 1 85 ? -16.969 -3.144 9.209 1.00 89.38 85 GLU A C 1
ATOM 676 O O . GLU A 1 85 ? -17.454 -2.927 10.321 1.00 89.38 85 GLU A O 1
ATOM 681 N N . ASP A 1 86 ? -15.774 -3.721 9.042 1.00 88.44 86 ASP A N 1
ATOM 682 C CA . ASP A 1 86 ? -14.863 -4.068 10.136 1.00 88.44 86 ASP A CA 1
ATOM 683 C C . ASP A 1 86 ? -13.422 -3.611 9.841 1.00 88.44 86 ASP A C 1
ATOM 685 O O . ASP A 1 86 ? -12.552 -4.407 9.476 1.00 88.44 86 ASP A O 1
ATOM 689 N N . PRO A 1 87 ? -13.125 -2.314 10.029 1.00 83.06 87 PRO A N 1
ATOM 690 C CA . PRO A 1 87 ? -11.801 -1.767 9.738 1.00 83.06 87 PRO A CA 1
ATOM 691 C C . PRO A 1 87 ? -10.722 -2.254 10.715 1.00 83.06 87 PRO A C 1
ATOM 693 O O . PRO A 1 87 ? -9.535 -2.012 10.487 1.00 83.06 87 PRO A O 1
ATOM 696 N N . SER A 1 88 ? -11.113 -2.900 11.818 1.00 79.62 88 SER A N 1
ATOM 697 C CA . SER A 1 88 ? -10.177 -3.445 12.800 1.00 79.62 88 SER A CA 1
ATOM 698 C C . SER A 1 88 ? -9.589 -4.789 12.353 1.00 79.62 88 SER A C 1
ATOM 700 O O . SER A 1 88 ? -8.459 -5.120 12.727 1.00 79.62 88 SER A O 1
ATOM 702 N N . GLU A 1 89 ? -10.305 -5.522 11.493 1.00 85.25 89 GLU A N 1
ATOM 703 C CA . GLU A 1 89 ? -9.838 -6.758 10.873 1.00 85.25 89 GLU A CA 1
ATOM 704 C C . GLU A 1 89 ? -9.031 -6.457 9.599 1.00 85.25 89 GLU A C 1
ATOM 706 O O . GLU A 1 89 ? -9.540 -6.343 8.483 1.00 85.25 89 GLU A O 1
ATOM 711 N N . LEU A 1 90 ? -7.717 -6.314 9.777 1.00 90.00 90 LEU A N 1
ATOM 712 C CA . LEU A 1 90 ? -6.786 -6.028 8.691 1.00 90.00 90 LEU A CA 1
ATOM 713 C C . LEU A 1 90 ? -6.245 -7.320 8.069 1.00 90.00 90 LEU A C 1
ATOM 715 O O . LEU A 1 90 ? -5.452 -8.039 8.685 1.00 90.00 90 LEU A O 1
ATOM 719 N N . HIS A 1 91 ? -6.594 -7.579 6.812 1.00 94.12 91 HIS A N 1
ATOM 720 C CA . HIS A 1 91 ? -5.932 -8.608 6.021 1.00 94.12 91 HIS A CA 1
ATOM 721 C C . HIS A 1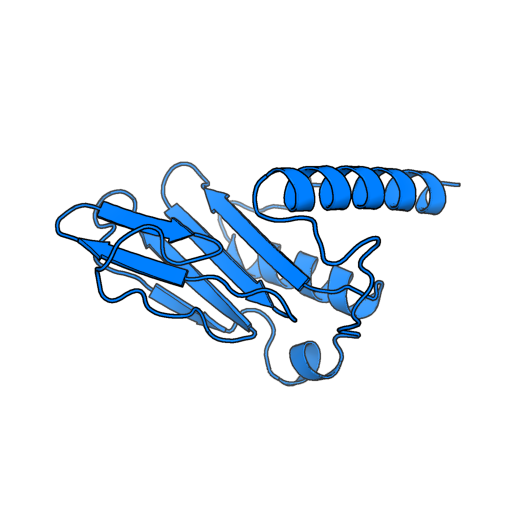 91 ? -4.604 -8.084 5.464 1.00 94.12 91 HIS A C 1
ATOM 723 O O . HIS A 1 91 ? -4.497 -6.936 5.033 1.00 94.12 91 HIS A O 1
ATOM 729 N N . ALA A 1 92 ? -3.586 -8.940 5.446 1.00 95.69 92 ALA A N 1
ATOM 730 C CA . ALA A 1 92 ? -2.280 -8.626 4.889 1.00 95.69 92 ALA A CA 1
ATOM 731 C C . ALA A 1 92 ? -1.786 -9.788 4.029 1.00 95.69 92 ALA A C 1
ATOM 733 O O . ALA A 1 92 ? -1.660 -10.917 4.507 1.00 95.69 92 ALA A O 1
ATOM 734 N N . GLU A 1 93 ? -1.438 -9.499 2.780 1.00 96.62 93 GLU A N 1
ATOM 735 C CA . GLU A 1 93 ? -0.840 -10.481 1.881 1.00 96.62 93 GLU A CA 1
ATOM 736 C C . GLU A 1 93 ? 0.258 -9.870 1.018 1.00 96.62 93 GLU A C 1
ATOM 738 O O . GLU A 1 93 ? 0.417 -8.653 0.905 1.00 96.62 93 GLU A O 1
ATOM 743 N N . ARG A 1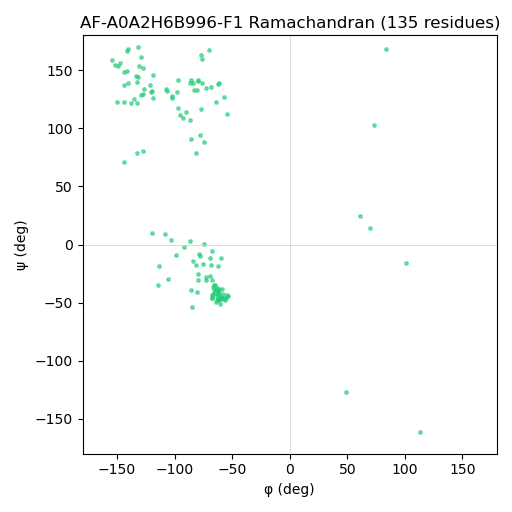 94 ? 1.029 -10.746 0.378 1.00 97.44 94 ARG A N 1
ATOM 744 C CA . ARG A 1 94 ? 2.046 -10.325 -0.575 1.00 97.44 94 ARG A CA 1
ATOM 745 C C . ARG A 1 94 ? 1.451 -10.068 -1.944 1.00 97.44 94 ARG A C 1
ATOM 747 O O . ARG A 1 94 ? 0.755 -10.929 -2.483 1.00 97.44 94 ARG A O 1
ATOM 754 N N . LEU A 1 95 ? 1.806 -8.940 -2.556 1.00 97.31 95 LEU A N 1
ATOM 755 C CA . LEU A 1 95 ? 1.233 -8.592 -3.852 1.00 97.31 95 LEU A CA 1
ATOM 756 C C . LEU A 1 95 ? 1.982 -9.237 -5.018 1.00 97.31 95 LEU A C 1
ATOM 758 O O . LEU A 1 95 ? 1.348 -9.897 -5.843 1.00 97.31 95 LEU A O 1
ATOM 762 N N . VAL A 1 96 ? 3.305 -9.059 -5.113 1.00 97.38 96 VAL A N 1
ATOM 763 C CA . VAL A 1 96 ? 4.070 -9.463 -6.309 1.00 97.38 96 VAL A CA 1
ATOM 764 C C . VAL A 1 96 ? 5.055 -10.607 -6.099 1.00 97.38 96 VAL A C 1
ATOM 766 O O . VAL A 1 96 ? 5.432 -11.257 -7.076 1.00 97.38 96 VAL A O 1
ATOM 769 N N . GLY A 1 97 ? 5.445 -10.919 -4.863 1.00 96.81 97 GLY A N 1
ATOM 770 C CA . GLY A 1 97 ? 6.345 -12.044 -4.610 1.00 96.81 97 GLY A CA 1
ATOM 771 C C . GLY A 1 97 ? 7.830 -11.694 -4.792 1.00 96.81 97 GLY A C 1
ATOM 772 O O . GLY A 1 97 ? 8.187 -10.637 -5.314 1.00 96.81 97 GLY A O 1
ATOM 773 N N . ASP A 1 98 ? 8.723 -12.592 -4.350 1.00 96.81 98 ASP A N 1
ATOM 774 C CA . ASP A 1 98 ? 10.161 -12.281 -4.227 1.00 96.81 98 ASP A CA 1
ATOM 775 C C . ASP A 1 98 ? 10.789 -12.029 -5.595 1.00 96.81 98 ASP A C 1
ATOM 777 O O . ASP A 1 98 ? 11.544 -11.081 -5.766 1.00 96.81 98 ASP A O 1
ATOM 781 N N . ILE A 1 99 ? 10.375 -12.807 -6.600 1.00 96.12 99 ILE A N 1
ATOM 782 C CA . ILE A 1 99 ? 10.856 -12.690 -7.981 1.00 96.12 99 ILE A CA 1
ATOM 783 C C . ILE A 1 99 ? 10.690 -11.264 -8.513 1.00 96.12 99 ILE A C 1
ATOM 785 O O . ILE A 1 99 ? 11.588 -10.749 -9.177 1.00 96.12 99 ILE A O 1
ATOM 789 N N . TRP A 1 100 ? 9.542 -10.633 -8.261 1.00 97.19 100 TRP A N 1
ATOM 790 C CA . TRP A 1 100 ? 9.270 -9.287 -8.757 1.00 97.19 100 TRP A CA 1
ATOM 791 C C . TRP A 1 100 ? 9.812 -8.213 -7.826 1.00 97.19 100 TRP A C 1
ATOM 793 O O . TRP A 1 100 ? 10.385 -7.242 -8.318 1.00 97.19 100 TRP A O 1
ATOM 803 N N . ARG A 1 101 ? 9.717 -8.405 -6.505 1.00 96.38 101 ARG A N 1
ATOM 804 C CA . ARG A 1 101 ? 10.325 -7.495 -5.527 1.00 96.38 101 ARG A CA 1
ATOM 805 C C . ARG A 1 101 ? 11.823 -7.327 -5.789 1.00 96.38 101 ARG A C 1
ATOM 807 O O . ARG A 1 101 ? 12.306 -6.202 -5.837 1.00 96.38 101 ARG A O 1
ATOM 814 N N . ASP A 1 102 ? 12.536 -8.421 -6.028 1.00 96.38 102 ASP A N 1
ATOM 815 C CA . ASP A 1 102 ? 13.990 -8.410 -6.213 1.00 96.38 102 ASP A CA 1
ATOM 816 C C . ASP A 1 102 ? 14.403 -7.870 -7.600 1.00 96.38 102 ASP A C 1
ATOM 818 O O . ASP A 1 102 ? 15.547 -7.467 -7.800 1.00 96.38 102 ASP A O 1
ATOM 822 N N . ARG A 1 103 ? 13.471 -7.811 -8.565 1.00 96.94 103 ARG A N 1
ATOM 823 C CA . ARG A 1 103 ? 13.663 -7.147 -9.870 1.00 96.94 103 ARG A CA 1
ATOM 824 C C . ARG A 1 103 ? 13.400 -5.644 -9.828 1.00 96.94 103 ARG A C 1
ATOM 826 O O . ARG A 1 103 ? 13.746 -4.950 -10.786 1.00 96.94 103 ARG A O 1
ATOM 833 N N . ALA A 1 104 ? 12.763 -5.140 -8.773 1.00 96.38 104 ALA A N 1
ATOM 834 C CA . ALA A 1 104 ? 12.420 -3.733 -8.671 1.00 96.38 104 ALA A CA 1
ATOM 835 C C . ALA A 1 104 ? 13.684 -2.867 -8.617 1.00 96.38 104 ALA A C 1
ATOM 837 O O . ALA A 1 104 ? 14.530 -3.003 -7.734 1.00 96.38 104 ALA A O 1
ATOM 838 N N . ARG A 1 105 ? 13.795 -1.928 -9.563 1.00 96.06 105 ARG A N 1
ATOM 839 C CA . ARG A 1 105 ? 14.864 -0.922 -9.585 1.00 96.06 105 ARG A CA 1
ATOM 840 C C . ARG A 1 105 ? 14.507 0.213 -8.629 1.00 96.06 105 ARG A C 1
ATOM 842 O O . ARG A 1 105 ? 13.982 1.248 -9.045 1.00 96.06 105 ARG A O 1
ATOM 849 N N . ILE A 1 106 ? 14.727 -0.041 -7.341 1.00 94.25 106 ILE A N 1
ATOM 850 C CA . ILE A 1 106 ? 14.432 0.902 -6.263 1.00 94.25 106 ILE A CA 1
ATOM 851 C C . ILE A 1 106 ? 15.631 1.833 -6.068 1.00 94.25 106 ILE A C 1
ATOM 853 O O . ILE A 1 106 ? 16.669 1.436 -5.544 1.00 94.25 106 ILE A O 1
ATOM 857 N N . GLU A 1 107 ? 15.480 3.085 -6.486 1.00 92.06 107 GLU A N 1
ATOM 858 C CA . GLU A 1 107 ? 16.552 4.080 -6.517 1.00 92.06 107 GLU A CA 1
ATOM 859 C C . GLU A 1 107 ? 16.084 5.393 -5.889 1.00 92.06 107 GLU A C 1
ATOM 861 O O . GLU A 1 107 ? 14.939 5.812 -6.051 1.00 92.06 107 GLU A O 1
ATOM 866 N N . ARG A 1 108 ? 16.966 6.110 -5.186 1.0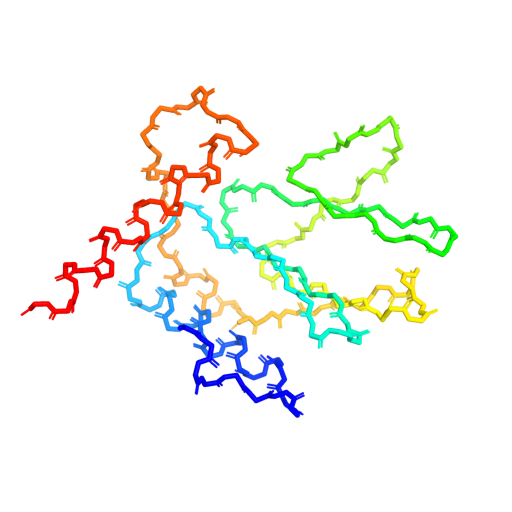0 84.38 108 ARG A N 1
ATOM 867 C CA . ARG A 1 108 ? 16.616 7.429 -4.643 1.00 84.38 108 ARG A CA 1
ATOM 868 C C . ARG A 1 108 ? 16.584 8.465 -5.770 1.00 84.38 108 ARG A C 1
ATOM 870 O O . ARG A 1 108 ? 17.575 9.128 -6.044 1.00 84.38 108 ARG A O 1
ATOM 877 N N . LEU A 1 109 ? 15.423 8.603 -6.404 1.00 76.31 109 LEU A N 1
ATOM 878 C CA . LEU A 1 109 ? 15.206 9.506 -7.539 1.00 76.31 109 LEU A CA 1
ATOM 879 C C . LEU A 1 109 ? 14.822 10.946 -7.141 1.00 76.31 109 LEU A C 1
ATOM 881 O O . LEU A 1 109 ? 14.515 11.743 -8.032 1.00 76.31 109 LEU A O 1
ATOM 885 N N . GLU A 1 110 ? 14.774 11.276 -5.844 1.00 65.94 110 GLU A N 1
ATOM 886 C CA . GLU A 1 110 ? 14.278 12.569 -5.348 1.00 65.94 110 GLU A CA 1
ATOM 887 C C . GLU A 1 110 ? 15.082 13.781 -5.840 1.00 65.94 110 GLU A C 1
ATOM 889 O O . GLU A 1 110 ? 16.312 13.805 -5.816 1.00 65.94 110 GLU A O 1
ATOM 894 N N . LEU A 1 111 ? 14.337 14.833 -6.190 1.00 59.47 111 LEU A N 1
ATOM 895 C CA . LEU A 1 111 ? 14.799 16.215 -6.252 1.00 59.47 111 LEU A CA 1
ATOM 896 C C . LEU A 1 111 ? 14.476 16.847 -4.888 1.00 59.47 111 LEU A C 1
ATOM 898 O O . LEU A 1 111 ? 13.313 17.081 -4.586 1.00 59.47 111 LEU A O 1
ATOM 902 N N . ASN A 1 112 ? 15.510 17.112 -4.089 1.00 62.97 112 ASN A N 1
ATOM 903 C CA . ASN A 1 112 ? 15.475 17.763 -2.770 1.00 62.97 112 ASN A CA 1
ATOM 904 C C . ASN A 1 112 ? 14.914 16.927 -1.580 1.00 62.97 112 ASN A C 1
ATOM 906 O O . ASN A 1 112 ? 13.702 16.878 -1.378 1.00 62.97 112 ASN A O 1
ATOM 910 N N . PRO A 1 113 ? 15.793 16.386 -0.706 1.00 63.59 113 PRO A N 1
ATOM 911 C CA . PRO A 1 113 ? 15.423 15.648 0.514 1.00 63.59 113 PRO A CA 1
ATOM 912 C C . PRO A 1 113 ? 14.586 16.433 1.539 1.00 63.59 113 PRO A C 1
ATOM 914 O O . PRO A 1 113 ? 14.108 15.852 2.509 1.00 63.59 113 PRO A O 1
ATOM 917 N N . ALA A 1 114 ? 14.453 17.753 1.374 1.00 67.06 114 ALA A N 1
ATOM 918 C CA . ALA A 1 114 ? 13.733 18.617 2.306 1.00 67.06 114 ALA A CA 1
ATOM 919 C C . ALA A 1 114 ? 12.198 18.555 2.166 1.00 67.06 114 ALA A C 1
ATOM 921 O O . ALA A 1 114 ? 11.497 19.120 3.001 1.00 67.06 114 ALA A O 1
ATOM 922 N N . LEU A 1 115 ? 11.658 17.910 1.124 1.00 71.69 115 LEU A N 1
ATOM 923 C CA . LEU A 1 115 ? 10.208 17.799 0.927 1.00 71.69 115 LEU A CA 1
ATOM 924 C C . LEU A 1 115 ? 9.617 16.683 1.800 1.00 71.69 115 LEU A C 1
ATOM 926 O O . LEU A 1 115 ? 10.115 15.556 1.789 1.00 71.69 115 LEU A O 1
ATOM 930 N N . SER A 1 116 ? 8.519 16.961 2.505 1.00 72.25 116 SER A N 1
ATOM 931 C CA . SER A 1 116 ? 7.769 16.000 3.329 1.00 72.25 116 SER A CA 1
ATOM 932 C C . SER A 1 116 ? 6.269 16.019 3.005 1.00 72.25 116 SER A C 1
ATOM 934 O O . SER A 1 116 ? 5.771 16.959 2.380 1.00 72.25 116 SER A O 1
ATOM 936 N N . GLY A 1 117 ? 5.564 14.949 3.392 1.00 76.12 117 GLY A N 1
ATOM 937 C CA . GLY A 1 117 ? 4.104 14.840 3.314 1.00 76.12 117 GLY A CA 1
ATOM 938 C C . GLY A 1 117 ? 3.505 15.225 1.955 1.00 76.12 117 GLY A C 1
ATOM 939 O O . GLY A 1 117 ? 3.924 14.731 0.904 1.00 76.12 117 GLY A O 1
ATOM 940 N N . GLU A 1 118 ? 2.528 16.133 1.989 1.00 77.25 118 GLU A N 1
ATOM 941 C CA . GLU A 1 118 ? 1.800 16.644 0.820 1.00 77.25 118 GLU A CA 1
ATOM 942 C C . GLU A 1 118 ? 2.732 17.198 -0.267 1.00 77.25 118 GLU A C 1
ATOM 944 O O . GLU A 1 118 ? 2.572 16.873 -1.445 1.00 77.25 118 GLU A O 1
ATOM 949 N N . ALA A 1 119 ? 3.749 17.978 0.115 1.00 77.56 119 ALA A N 1
ATOM 950 C CA . ALA A 1 119 ? 4.665 18.606 -0.834 1.00 77.56 119 ALA A CA 1
ATOM 951 C C . ALA A 1 119 ? 5.461 17.563 -1.637 1.00 77.56 119 ALA A C 1
ATOM 953 O O . ALA A 1 119 ? 5.668 17.719 -2.843 1.00 77.56 119 ALA A O 1
ATOM 954 N N . ARG A 1 120 ? 5.856 16.457 -0.989 1.00 77.56 120 ARG A N 1
ATOM 955 C CA . ARG A 1 120 ? 6.505 15.323 -1.664 1.00 77.56 120 ARG A CA 1
ATOM 956 C C . ARG A 1 120 ? 5.532 14.604 -2.602 1.00 77.56 120 ARG A C 1
ATOM 958 O O . ARG A 1 120 ? 5.898 14.293 -3.736 1.00 77.56 120 ARG A O 1
ATOM 965 N N . GLY A 1 121 ? 4.295 14.375 -2.154 1.00 74.62 121 GLY A N 1
ATOM 966 C CA . GLY A 1 121 ? 3.243 13.748 -2.961 1.00 74.62 121 GLY A CA 1
ATOM 967 C C . GLY A 1 121 ? 2.918 14.540 -4.232 1.00 74.62 121 GLY A C 1
ATOM 968 O O . GLY A 1 121 ? 2.865 13.967 -5.323 1.00 74.62 121 GLY A O 1
ATOM 969 N N . ALA A 1 122 ? 2.784 15.864 -4.118 1.00 79.38 122 ALA A N 1
ATOM 970 C CA . ALA A 1 122 ? 2.532 16.755 -5.247 1.00 79.38 122 ALA A CA 1
ATOM 971 C C . ALA A 1 122 ? 3.668 16.709 -6.285 1.00 79.38 122 ALA A C 1
ATOM 973 O O . ALA A 1 122 ? 3.407 16.513 -7.476 1.00 79.38 122 ALA A O 1
ATOM 974 N N . ALA A 1 123 ? 4.924 16.796 -5.832 1.00 78.19 123 ALA A N 1
ATOM 975 C CA . ALA A 1 123 ? 6.099 16.719 -6.701 1.00 78.19 123 ALA A CA 1
ATOM 976 C C . ALA A 1 123 ? 6.213 15.357 -7.418 1.00 78.19 123 ALA A C 1
ATOM 978 O O . ALA A 1 123 ? 6.521 15.293 -8.613 1.00 78.19 123 ALA A O 1
ATOM 979 N N . ALA A 1 124 ? 5.917 14.256 -6.717 1.00 74.94 124 ALA A N 1
ATOM 980 C CA . ALA A 1 124 ? 5.890 12.921 -7.310 1.00 74.94 124 ALA A CA 1
ATOM 981 C C . ALA A 1 124 ? 4.800 12.796 -8.391 1.00 74.94 124 ALA A C 1
ATOM 983 O O . ALA A 1 124 ? 5.065 12.286 -9.484 1.00 74.94 124 ALA A O 1
ATOM 984 N N . ALA A 1 125 ? 3.596 13.312 -8.123 1.00 77.69 125 ALA A N 1
ATOM 985 C CA . ALA A 1 125 ? 2.478 13.285 -9.065 1.00 77.69 125 ALA A CA 1
ATOM 986 C C . ALA A 1 125 ? 2.731 14.137 -10.323 1.00 77.69 125 ALA A C 1
ATOM 988 O O . ALA A 1 125 ? 2.286 13.778 -11.416 1.00 77.69 125 ALA A O 1
ATOM 989 N N . GLU A 1 126 ? 3.429 15.267 -10.197 1.00 82.38 126 GLU A N 1
ATOM 990 C CA . GLU A 1 126 ? 3.829 16.099 -11.338 1.00 82.38 126 GLU A CA 1
ATOM 991 C C . GLU A 1 126 ? 4.862 15.384 -12.220 1.00 82.38 126 GLU A C 1
ATOM 993 O O . GLU A 1 126 ? 4.692 15.295 -13.440 1.00 82.38 126 GLU A O 1
ATOM 998 N N . ARG A 1 127 ? 5.888 14.775 -11.613 1.00 75.38 127 ARG A N 1
ATOM 999 C CA . ARG A 1 127 ? 6.890 13.993 -12.350 1.00 75.38 127 ARG A CA 1
ATOM 1000 C C . ARG A 1 127 ? 6.276 12.792 -13.064 1.00 75.38 127 ARG A C 1
ATOM 1002 O O . ARG A 1 127 ? 6.619 12.539 -14.219 1.00 75.38 127 ARG A O 1
ATOM 1009 N N . ALA A 1 128 ? 5.370 12.068 -12.405 1.00 75.50 128 ALA A N 1
ATOM 1010 C CA . ALA A 1 128 ? 4.662 10.941 -13.010 1.00 75.50 128 ALA A CA 1
ATOM 1011 C C . ALA A 1 128 ? 3.891 11.376 -14.270 1.00 75.50 128 ALA A C 1
ATOM 1013 O O . ALA A 1 128 ? 3.974 10.713 -15.304 1.00 75.50 128 ALA A O 1
ATOM 1014 N N . ARG A 1 129 ? 3.222 12.539 -14.219 1.00 81.12 129 ARG A N 1
ATOM 1015 C CA . ARG A 1 129 ? 2.557 13.140 -15.385 1.00 81.12 129 ARG A CA 1
ATOM 1016 C C . ARG A 1 129 ? 3.548 13.493 -16.496 1.00 81.12 129 ARG A C 1
ATOM 1018 O O . ARG A 1 129 ? 3.313 13.130 -17.643 1.00 81.12 129 ARG A O 1
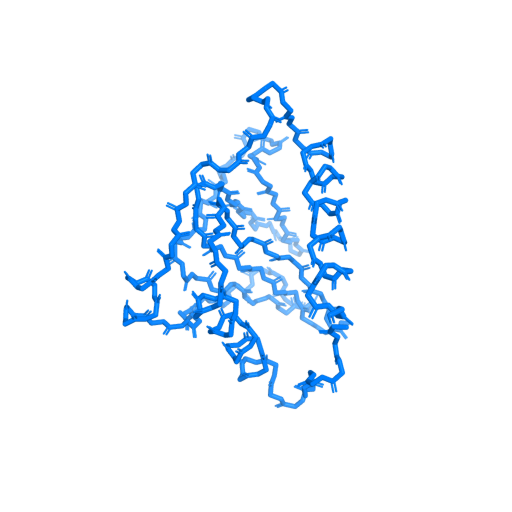ATOM 1025 N N . ALA A 1 130 ? 4.670 14.135 -16.170 1.00 79.62 130 ALA A N 1
ATOM 1026 C CA . ALA A 1 130 ? 5.687 14.503 -17.159 1.00 79.62 130 ALA A CA 1
ATOM 1027 C C . ALA A 1 130 ? 6.304 13.283 -17.872 1.00 79.62 130 ALA A C 1
ATOM 1029 O O . ALA A 1 130 ? 6.558 13.329 -19.078 1.00 79.62 130 ALA A O 1
ATOM 1030 N N . LEU A 1 131 ? 6.527 12.185 -17.142 1.00 74.75 131 LEU A N 1
ATOM 1031 C CA . LEU A 1 131 ? 7.015 10.925 -17.708 1.00 74.75 131 LEU A CA 1
ATOM 1032 C C . LEU A 1 131 ? 5.975 10.282 -18.631 1.00 74.75 131 LEU A C 1
ATOM 1034 O O . LEU A 1 131 ? 6.321 9.930 -19.754 1.00 74.75 131 LEU A O 1
ATOM 1038 N N . ALA A 1 132 ? 4.706 10.214 -18.216 1.00 72.88 132 ALA A N 1
ATOM 1039 C CA . ALA A 1 132 ? 3.630 9.649 -19.034 1.00 72.88 132 ALA A CA 1
ATOM 1040 C C . ALA 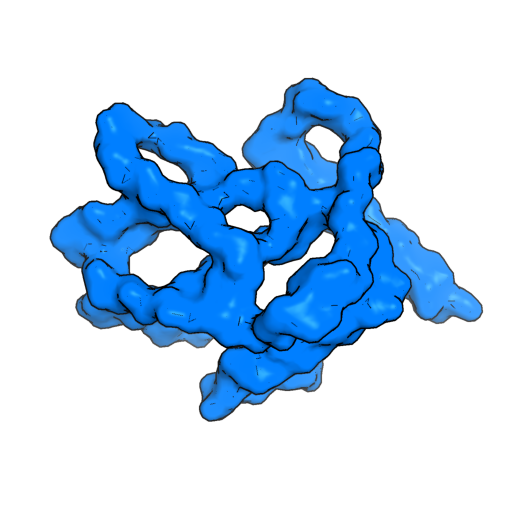A 1 132 ? 3.457 10.378 -20.382 1.00 72.88 132 ALA A C 1
ATOM 1042 O O . ALA A 1 132 ? 3.248 9.736 -21.414 1.00 72.88 132 ALA A O 1
ATOM 1043 N N . THR A 1 133 ? 3.607 11.707 -20.397 1.00 74.56 133 THR A N 1
ATOM 1044 C CA . THR A 1 133 ? 3.555 12.506 -21.633 1.00 74.56 133 THR A CA 1
ATOM 1045 C C . THR A 1 133 ? 4.731 12.202 -22.566 1.00 74.56 133 THR A C 1
ATOM 1047 O O . THR A 1 133 ? 4.552 12.157 -23.779 1.00 74.56 133 THR A O 1
ATOM 1050 N N . ARG A 1 134 ? 5.928 11.953 -22.017 1.00 63.53 134 ARG A N 1
ATOM 1051 C CA . ARG A 1 134 ? 7.126 11.598 -22.798 1.00 63.53 134 ARG A CA 1
ATOM 1052 C C . ARG A 1 134 ? 7.080 10.185 -23.374 1.00 63.53 134 ARG A C 1
ATOM 1054 O O . ARG A 1 134 ? 7.662 9.961 -24.423 1.00 63.53 134 ARG A O 1
ATOM 1061 N N . SER A 1 135 ? 6.410 9.249 -22.705 1.00 57.69 135 SER A N 1
ATOM 1062 C CA . SER A 1 135 ? 6.245 7.861 -23.168 1.00 57.69 135 SER A CA 1
ATOM 1063 C C . SER A 1 135 ? 5.170 7.689 -24.249 1.00 57.69 135 SER A C 1
ATOM 1065 O O . SER A 1 135 ? 5.020 6.591 -24.775 1.00 57.69 135 SER A O 1
ATOM 1067 N N . SER A 1 136 ? 4.393 8.740 -24.531 1.00 55.91 136 SER A N 1
ATOM 1068 C CA . SER A 1 136 ? 3.289 8.738 -25.505 1.00 55.91 136 SER A CA 1
ATOM 1069 C C . SER A 1 136 ? 3.650 9.423 -26.836 1.00 55.91 136 SER A C 1
ATOM 1071 O O . SER A 1 136 ? 2.774 9.580 -27.687 1.00 55.91 136 SER A O 1
ATOM 1073 N N . GLN A 1 137 ? 4.907 9.856 -26.996 1.00 45.28 137 GLN A N 1
ATOM 1074 C CA . GLN A 1 137 ? 5.514 10.319 -28.252 1.00 45.28 137 GLN A CA 1
ATOM 1075 C C . GLN A 1 137 ? 6.435 9.235 -28.806 1.00 45.28 137 GLN A C 1
ATOM 1077 O O . GLN A 1 137 ? 6.476 9.105 -30.048 1.00 45.28 137 GLN A O 1
#

Radius of gyration: 15.56 Å; Cα contacts (8 Å, |Δi|>4): 191; chains: 1; bounding box: 34×31×48 Å

Nearest PDB structures (foldseek):
  4zfk-assembly1_A  TM=7.764E-01  e=2.098E-03  Mycolicibacterium smegmatis MC2 155
  4zfj-assembly3_I  TM=8.191E-01  e=4.560E-03  Mycolicibacterium smegmatis MC2 155
  4zfl-assembly1_B  TM=8.167E-01  e=8.283E-03  Mycolicibacterium smegmatis MC2 155
  3s8w-assembly2_B  TM=2.531E-01  e=1.248E+00  Homo sapiens
  8ua8-assembly1_B  TM=1.605E-01  e=1.585E+00  Semliki Forest virus

pLDDT: mean 87.54, std 11.54, range [45.28, 98.0]

Secondary structure (DSSP, 8-state):
--TT--TT-HHHHHHHHHHHHHHH--BSB--EEEE-SSEEEEEE-BSS--EEEEETTEEEEESS--SSS-PEEPPTTEEEEEESS-TTSEEEEESS-HHHHTT--B----S-TT--HHHHHHHHHHHHHHHHHHTT-